Protein AF-X1CSN7-F1 (afdb_monomer)

Solvent-accessible surface area (backbone atoms only — not comparable to full-atom values): 5842 Å² total; per-residue (Å²): 126,73,78,52,67,47,83,44,78,37,58,67,59,41,69,48,91,62,69,46,75,49,76,54,75,76,87,65,87,94,60,74,45,24,37,43,35,41,38,38,28,28,44,46,5,33,42,35,41,38,39,40,47,54,60,77,92,65,98,62,78,43,46,40,36,36,40,38,42,37,39,30,30,41,57,28,46,77,46,78,45,78,47,82,55,76,55,96,54,51,49,79,56,68,49,77,49,75,50,76,50,64,114

Radius of gyration: 15.23 Å; Cα contacts (8 Å, |Δi|>4): 244; chains: 1; bounding box: 34×23×42 Å

Secondary structure (DSSP, 8-state):
---B--EEEE-TT-B-SSPEEEEEE--STT--EEEEEEEEE-TT-EEEEEEEEE----SS-EEEEEEEEEEE-TT-EEEEEEEEE--TTEEEEEEEEEEE---

Organism: NCBI:txid412755

Mean predicted aligned error: 6.78 Å

Foldseek 3Di:
DADEEAEEEAPAQAEDPDAAEDEDEDPDPPDAHEYEYEYEYEHLYEHEYEYEYDDDDDPAAYEYEYEYEYEAYANYDYHYHYDDDDDPRYDYHYDYDYDHDHD

Sequence (103 aa):
MWSGGSFIYLPPGVSVDLPLQAYFRLNVANIGQFERTLIIADEGAKVHYVEGCTAPIYSTDSLHSGVIEIVVKSNARVRYTTIQNWSTNVYNLVTQRAIVHDG

InterPro domains:
  IPR000825 SUF system FeS cluster assembly, SufBD core domain [PF01458] (24-101)
  IPR037284 SUF system FeS cluster assembly, SufBD superfamily [SSF101960] (2-102)
  IPR055346 SUF system FeS cluster assembly, SufBD [PTHR30508] (1-101)

pLDDT: mean 82.77, std 16.54, range [46.06, 98.5]

Nearest PDB structures (foldseek):
  5awf-assembly1_A  TM=8.693E-01  e=1.250E-05  Escherichia coli K-12
  5awg-assembly1_A  TM=8.652E-01  e=3.119E-05  Escherichia coli K-12
  5awg-assembly2_E  TM=8.735E-01  e=4.496E-05  Escherichia coli K-12
  5awf-assembly2_E  TM=7.147E-01  e=9.928E-05  Escherichia coli K-12
  4dn7-assembly1_B  TM=9.296E-01  e=4.680E-02  Methanosarcina mazei Go1

Structure (mmCIF, N/CA/C/O backbone):
data_AF-X1CSN7-F1
#
_entry.id   AF-X1CSN7-F1
#
loop_
_atom_site.group_PDB
_atom_site.id
_atom_site.type_symbol
_atom_site.label_atom_id
_atom_site.label_alt_id
_atom_site.label_comp_id
_atom_site.label_asym_id
_atom_site.label_entity_id
_atom_site.label_seq_id
_atom_site.pdbx_PDB_ins_code
_atom_site.Cartn_x
_atom_site.Cartn_y
_atom_site.Cartn_z
_atom_site.occupancy
_atom_site.B_iso_or_equiv
_atom_site.auth_seq_id
_atom_site.auth_comp_id
_atom_site.auth_asym_id
_atom_site.auth_atom_id
_atom_site.pdbx_PDB_model_num
ATOM 1 N N . MET A 1 1 ? -3.305 8.258 -18.316 1.00 56.50 1 MET A N 1
ATOM 2 C CA . MET A 1 1 ? -2.354 8.836 -17.343 1.00 56.50 1 MET A CA 1
ATOM 3 C C . MET A 1 1 ? -2.151 7.917 -16.149 1.00 56.50 1 MET A C 1
ATOM 5 O O . MET A 1 1 ? -1.020 7.830 -15.740 1.00 56.50 1 MET A O 1
ATOM 9 N N . TRP A 1 2 ? -3.151 7.182 -15.647 1.00 60.81 2 TRP A N 1
ATOM 10 C CA . TRP A 1 2 ? -2.920 6.041 -14.742 1.00 60.81 2 TRP A CA 1
ATOM 11 C C . TRP A 1 2 ? -3.066 4.736 -15.519 1.00 60.81 2 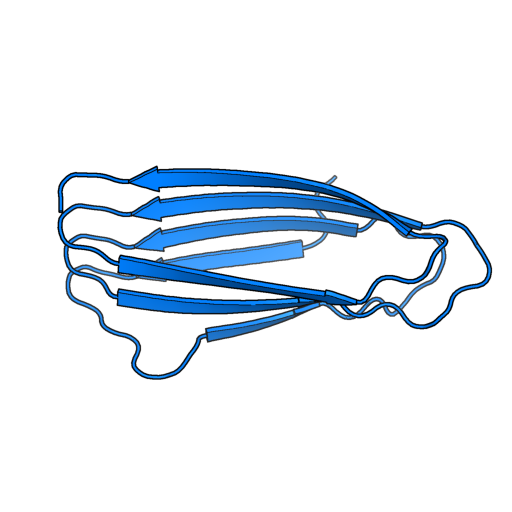TRP A C 1
ATOM 13 O O . TRP A 1 2 ? -3.972 4.636 -16.348 1.00 60.81 2 TRP A O 1
ATOM 23 N N . SER A 1 3 ? -2.169 3.779 -15.294 1.00 65.69 3 SER A N 1
ATOM 24 C CA . SER A 1 3 ? -2.164 2.481 -15.981 1.00 65.69 3 SER A CA 1
ATOM 25 C C . SER A 1 3 ? -2.392 1.291 -15.043 1.00 65.69 3 SER A C 1
ATOM 27 O O . SER A 1 3 ? -2.580 0.179 -15.530 1.00 65.69 3 SER A O 1
ATOM 29 N N . GLY A 1 4 ? -2.449 1.516 -13.723 1.00 77.94 4 GLY A N 1
ATOM 30 C CA . GLY A 1 4 ? -2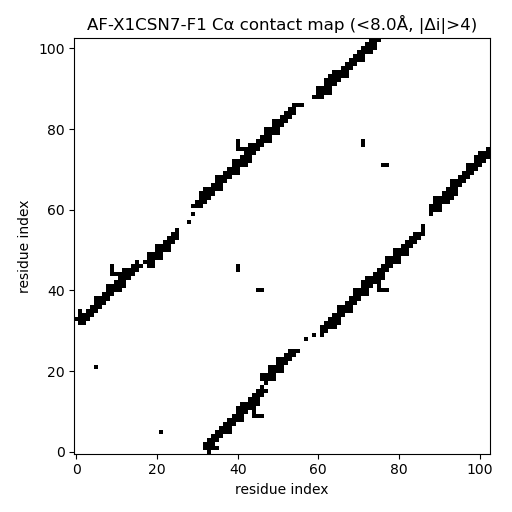.762 0.495 -12.721 1.00 77.94 4 GLY A CA 1
ATOM 31 C C . GLY A 1 4 ? -2.657 1.007 -11.280 1.00 77.94 4 GLY A C 1
ATOM 32 O O . GLY A 1 4 ? -2.507 2.208 -11.045 1.00 77.94 4 GLY A O 1
ATOM 33 N N . GLY A 1 5 ? -2.741 0.086 -10.320 1.00 83.75 5 GLY A N 1
ATOM 34 C CA . GLY A 1 5 ? -2.577 0.361 -8.893 1.00 83.75 5 GLY A CA 1
ATOM 35 C C . GLY A 1 5 ? -3.542 -0.436 -8.020 1.00 83.75 5 GLY A C 1
ATOM 36 O O . GLY A 1 5 ? -4.324 -1.246 -8.523 1.00 83.75 5 GLY A O 1
ATOM 37 N N . SER A 1 6 ? -3.483 -0.195 -6.713 1.00 88.62 6 SER A N 1
ATOM 38 C CA . SER A 1 6 ? -4.291 -0.907 -5.720 1.00 88.62 6 SER A CA 1
ATOM 39 C C . SER A 1 6 ? -5.242 0.038 -4.991 1.00 88.62 6 SER A C 1
ATOM 41 O O . SER A 1 6 ? -4.838 1.093 -4.509 1.00 88.62 6 SER A O 1
ATOM 43 N N . PHE A 1 7 ? -6.503 -0.365 -4.842 1.00 93.88 7 PHE A N 1
ATOM 44 C CA . PHE A 1 7 ? -7.423 0.252 -3.888 1.00 93.88 7 PHE A CA 1
ATOM 45 C C . PHE A 1 7 ? -7.717 -0.742 -2.768 1.00 93.88 7 PHE A C 1
ATOM 47 O O . PHE A 1 7 ? -8.225 -1.833 -3.026 1.00 93.88 7 PHE A O 1
ATOM 54 N N . ILE A 1 8 ? -7.381 -0.370 -1.534 1.00 95.00 8 ILE A N 1
ATOM 55 C CA . ILE A 1 8 ? -7.542 -1.220 -0.354 1.00 95.00 8 ILE A CA 1
ATOM 56 C C . ILE A 1 8 ? -8.349 -0.457 0.683 1.00 95.00 8 ILE A C 1
ATOM 58 O O . ILE A 1 8 ? -7.923 0.593 1.158 1.00 95.00 8 ILE A O 1
ATOM 62 N N . TYR A 1 9 ? -9.489 -1.017 1.069 1.00 97.12 9 TYR A N 1
ATOM 63 C CA . TYR A 1 9 ? -10.279 -0.550 2.199 1.00 97.12 9 TYR A CA 1
ATOM 64 C C . TYR A 1 9 ? -10.321 -1.645 3.264 1.00 97.12 9 TYR A C 1
ATOM 66 O O . TYR A 1 9 ? -10.696 -2.780 2.964 1.00 97.12 9 TYR A O 1
ATOM 74 N N . LEU A 1 10 ? -9.934 -1.306 4.494 1.00 97.88 10 LEU A N 1
ATOM 75 C CA . LEU A 1 10 ? -10.123 -2.163 5.658 1.00 97.88 10 LEU A CA 1
ATOM 76 C C . LEU A 1 10 ? -11.279 -1.633 6.501 1.00 97.88 10 LEU A C 1
ATOM 78 O O . LEU A 1 10 ? -11.140 -0.534 7.037 1.00 97.88 10 LEU A O 1
ATOM 82 N N . PRO A 1 11 ? -12.373 -2.400 6.651 1.00 98.12 11 PRO A N 1
ATOM 83 C CA . PRO A 1 11 ? -13.471 -2.042 7.543 1.00 98.12 11 PRO A CA 1
ATOM 84 C C . PRO A 1 11 ? -13.038 -1.932 9.017 1.00 98.12 11 PRO A C 1
ATOM 86 O O . PRO A 1 11 ? -11.988 -2.471 9.388 1.00 98.12 11 PRO A O 1
ATOM 89 N N . PRO A 1 12 ? -13.859 -1.299 9.879 1.00 98.44 12 PRO A N 1
ATOM 90 C CA . PRO A 1 12 ? -13.533 -1.112 11.290 1.00 98.44 12 PRO A CA 1
ATOM 91 C C . PRO A 1 12 ? -13.186 -2.421 12.008 1.00 98.44 12 PRO A C 1
ATOM 93 O O . PRO A 1 12 ? -13.855 -3.441 11.835 1.00 98.44 12 PRO A O 1
ATOM 96 N N . GLY A 1 13 ? -12.125 -2.393 12.814 1.00 97.44 13 GLY A N 1
ATOM 97 C CA . GLY A 1 13 ? -11.653 -3.518 13.625 1.00 97.44 13 GLY A CA 1
ATOM 98 C C . GLY A 1 13 ? -11.039 -4.690 12.850 1.00 97.44 13 GLY A C 1
ATOM 99 O O . GLY A 1 13 ? -10.576 -5.647 13.472 1.00 97.44 13 GLY A O 1
ATOM 100 N N . VAL A 1 14 ? -11.000 -4.646 11.513 1.00 98.19 14 VAL A N 1
ATOM 101 C CA . VAL A 1 14 ? -10.437 -5.737 10.708 1.00 98.19 14 VAL A CA 1
ATOM 102 C C . VAL A 1 14 ? -8.923 -5.780 10.868 1.00 98.19 14 VAL A C 1
ATOM 104 O O . VAL A 1 14 ? -8.226 -4.815 10.563 1.00 98.19 14 VAL A O 1
ATOM 107 N N . SER A 1 15 ? -8.404 -6.929 11.297 1.00 97.12 15 SER A N 1
ATOM 108 C CA . SER A 1 15 ? -6.972 -7.219 11.328 1.00 97.12 15 SER A CA 1
ATOM 109 C C . SER A 1 15 ? -6.643 -8.259 10.270 1.00 97.12 15 SER A C 1
ATOM 111 O O . SER A 1 15 ? -7.236 -9.336 10.252 1.00 97.12 15 SER A O 1
ATOM 113 N N . VAL A 1 16 ? -5.697 -7.941 9.390 1.00 95.00 16 VAL A N 1
ATOM 114 C CA . VAL A 1 16 ? -5.158 -8.894 8.418 1.00 95.00 16 VAL A CA 1
ATOM 115 C C . VAL A 1 16 ? -3.834 -9.430 8.952 1.00 95.00 16 VAL A C 1
ATOM 117 O O . VAL A 1 16 ? -2.848 -8.696 9.034 1.00 95.00 16 VAL A O 1
ATOM 120 N N . ASP A 1 17 ? -3.819 -10.711 9.320 1.00 90.94 17 ASP A N 1
ATOM 121 C CA . ASP A 1 17 ? -2.657 -11.346 9.959 1.00 90.94 17 ASP A CA 1
ATOM 122 C C . ASP A 1 17 ? -1.510 -11.617 8.976 1.00 90.94 17 ASP A C 1
ATOM 124 O O . ASP A 1 17 ? -0.335 -11.593 9.348 1.00 90.94 17 ASP A O 1
ATOM 128 N N . LEU A 1 18 ? -1.847 -11.852 7.706 1.00 92.69 18 LEU A N 1
ATOM 129 C CA . LEU A 1 18 ? -0.883 -12.063 6.631 1.00 92.69 18 LEU A CA 1
ATOM 130 C C . LEU A 1 18 ? -0.717 -10.792 5.789 1.00 92.69 18 LEU A C 1
ATOM 132 O O . LEU A 1 18 ? -1.703 -10.105 5.520 1.00 92.69 18 LEU A O 1
ATOM 136 N N . PRO A 1 19 ? 0.501 -10.470 5.319 1.00 91.81 19 PRO A N 1
ATOM 137 C CA . PRO A 1 19 ? 0.693 -9.307 4.467 1.00 91.81 19 PRO A CA 1
ATOM 138 C C . PRO A 1 19 ? -0.092 -9.430 3.157 1.00 91.81 19 PRO A C 1
ATOM 140 O O . PRO A 1 19 ? 0.033 -10.428 2.447 1.00 91.81 19 PRO A O 1
ATOM 143 N N . LEU A 1 20 ? -0.846 -8.389 2.806 1.00 91.06 20 LEU A N 1
ATOM 144 C CA . LEU A 1 20 ? -1.399 -8.236 1.464 1.00 91.06 20 LEU A CA 1
ATOM 145 C C . LEU A 1 20 ? -0.255 -7.895 0.512 1.00 91.06 20 LEU A C 1
ATOM 147 O O . LEU A 1 20 ? 0.532 -6.994 0.801 1.00 91.06 20 LEU A O 1
ATOM 151 N N . GLN A 1 21 ? -0.157 -8.606 -0.609 1.00 86.25 21 GLN A N 1
ATOM 152 C CA . GLN A 1 21 ? 0.929 -8.418 -1.568 1.00 86.25 21 GLN A CA 1
ATOM 153 C C . GLN A 1 21 ? 0.384 -8.056 -2.945 1.00 86.25 21 GLN A C 1
ATOM 155 O O . GLN A 1 21 ? -0.461 -8.769 -3.484 1.00 86.25 21 GLN A O 1
ATOM 160 N N . ALA A 1 22 ? 0.907 -6.977 -3.523 1.00 77.19 22 ALA A N 1
ATOM 161 C CA . ALA A 1 22 ? 0.723 -6.653 -4.930 1.00 77.19 22 ALA A CA 1
ATOM 162 C C . ALA A 1 22 ? 2.076 -6.686 -5.643 1.00 77.19 22 ALA A C 1
ATOM 164 O O . ALA A 1 22 ? 3.084 -6.192 -5.131 1.00 77.19 22 ALA A O 1
ATOM 165 N N . TYR A 1 23 ? 2.091 -7.285 -6.830 1.00 65.38 23 TYR A N 1
ATOM 166 C CA . TYR A 1 23 ? 3.284 -7.388 -7.658 1.00 65.38 23 TYR A CA 1
ATOM 167 C C . TYR A 1 23 ? 2.985 -6.846 -9.048 1.00 65.38 23 TYR A C 1
ATOM 169 O O . TYR A 1 23 ? 2.191 -7.430 -9.790 1.00 65.38 23 TYR A O 1
ATOM 177 N N . PHE A 1 24 ? 3.628 -5.739 -9.411 1.00 63.84 24 PHE A N 1
ATOM 178 C CA . PHE A 1 24 ? 3.474 -5.138 -10.732 1.00 63.84 24 PHE A CA 1
ATOM 179 C C . PHE A 1 24 ? 4.628 -5.595 -11.630 1.00 63.84 24 PHE A C 1
ATOM 181 O O . PHE A 1 24 ? 5.801 -5.354 -11.339 1.00 63.84 24 PHE A O 1
ATOM 188 N N . ARG A 1 25 ? 4.301 -6.294 -12.726 1.00 57.75 25 ARG A N 1
ATOM 189 C CA . ARG A 1 25 ? 5.283 -6.800 -13.697 1.00 57.75 25 ARG A CA 1
ATOM 190 C C . ARG A 1 25 ? 5.180 -6.041 -15.019 1.00 57.75 25 ARG A C 1
ATOM 192 O O . ARG A 1 25 ? 4.136 -6.050 -15.667 1.00 57.75 25 ARG A O 1
ATOM 199 N N . LEU A 1 26 ? 6.290 -5.441 -15.441 1.00 56.75 26 LEU A N 1
ATOM 200 C CA . LEU A 1 26 ? 6.431 -4.755 -16.726 1.00 56.75 26 LEU A CA 1
ATOM 201 C C . LEU A 1 26 ? 6.651 -5.777 -17.855 1.00 56.75 26 LEU A C 1
ATOM 203 O O . LEU A 1 26 ? 7.736 -6.347 -17.963 1.00 56.75 26 LEU A O 1
ATOM 207 N N . ASN A 1 27 ? 5.638 -6.003 -18.697 1.00 51.00 27 ASN A N 1
ATOM 208 C CA . ASN A 1 27 ? 5.703 -6.961 -19.815 1.00 51.00 27 ASN A CA 1
ATOM 209 C C . ASN A 1 27 ? 5.943 -6.313 -21.198 1.00 51.00 27 ASN A C 1
ATOM 211 O O . ASN A 1 27 ? 5.912 -7.027 -22.198 1.00 51.00 27 ASN A O 1
ATOM 215 N N . VAL A 1 28 ? 6.154 -4.992 -21.300 1.00 46.75 28 VAL A N 1
ATOM 216 C CA . VAL A 1 28 ? 6.282 -4.312 -22.607 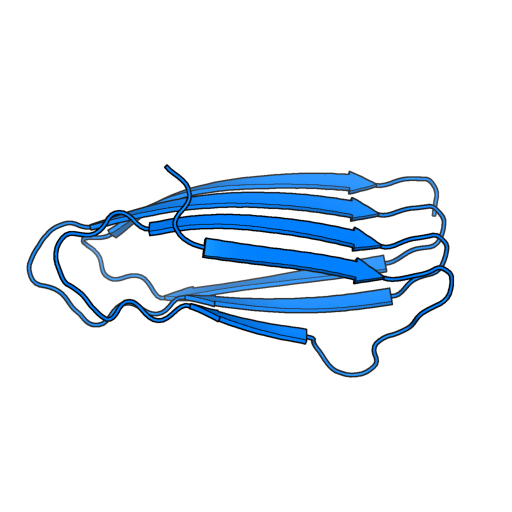1.00 46.75 28 VAL A CA 1
ATOM 217 C C . VAL A 1 28 ? 7.289 -3.158 -22.557 1.00 46.75 28 VAL A C 1
ATOM 219 O O . VAL A 1 28 ? 7.241 -2.334 -21.646 1.00 46.75 28 VAL A O 1
ATOM 222 N N . ALA A 1 29 ? 8.193 -3.101 -23.540 1.00 46.06 29 ALA A N 1
ATOM 223 C CA . ALA A 1 29 ? 9.163 -2.016 -23.705 1.00 46.06 29 ALA A CA 1
ATOM 224 C C . ALA A 1 29 ? 8.463 -0.688 -24.075 1.00 46.06 29 ALA A C 1
ATOM 226 O O . ALA A 1 29 ? 7.432 -0.705 -24.745 1.00 46.06 29 ALA A O 1
ATOM 227 N N . ASN A 1 30 ? 9.046 0.454 -23.682 1.00 47.50 30 ASN A N 1
ATOM 228 C CA . ASN A 1 30 ? 8.566 1.820 -23.979 1.00 47.50 30 ASN A CA 1
ATOM 229 C C . ASN A 1 30 ? 7.227 2.254 -23.338 1.00 47.50 30 ASN A C 1
ATOM 231 O O . ASN A 1 30 ? 6.493 3.051 -23.922 1.00 47.50 30 ASN A O 1
ATOM 235 N N . ILE A 1 31 ? 6.904 1.800 -22.122 1.00 53.78 31 ILE A N 1
ATOM 236 C CA . ILE A 1 31 ? 5.708 2.261 -21.393 1.00 53.78 31 ILE A CA 1
ATOM 237 C C . ILE A 1 31 ? 6.119 2.948 -20.087 1.00 53.78 31 ILE A C 1
ATOM 239 O O . ILE A 1 31 ? 6.812 2.358 -19.264 1.00 53.78 31 ILE A O 1
ATOM 243 N N . GLY A 1 32 ? 5.668 4.191 -19.880 1.00 56.56 32 GLY A N 1
ATOM 244 C CA . GLY A 1 32 ? 5.736 4.843 -18.570 1.00 56.56 32 GLY A CA 1
ATOM 245 C C . GLY A 1 32 ? 4.772 4.165 -17.596 1.00 56.56 32 GLY A C 1
ATOM 246 O O . GLY A 1 32 ? 3.583 4.027 -17.899 1.00 56.56 32 GLY A O 1
ATOM 247 N N . GLN A 1 33 ? 5.275 3.716 -16.445 1.00 59.81 33 GLN A N 1
ATOM 248 C CA . GLN A 1 33 ? 4.439 3.115 -15.407 1.00 59.81 33 GLN A CA 1
ATOM 249 C C . GLN A 1 33 ? 3.870 4.220 -14.530 1.00 59.81 33 GLN A C 1
ATOM 251 O O . GLN A 1 33 ? 4.624 4.961 -13.904 1.00 59.81 33 GLN A O 1
ATOM 256 N N . PHE A 1 34 ? 2.541 4.310 -14.507 1.00 73.56 34 PHE A N 1
ATOM 257 C CA . PHE A 1 34 ? 1.811 5.283 -13.715 1.00 73.56 34 PHE A CA 1
ATOM 258 C C . PHE A 1 34 ? 0.860 4.557 -12.776 1.00 73.56 34 PHE A C 1
ATOM 260 O O . PHE A 1 34 ? -0.277 4.246 -13.147 1.00 73.56 34 PHE A O 1
ATOM 267 N N . GLU A 1 35 ? 1.340 4.260 -11.575 1.00 80.81 35 GLU A N 1
ATOM 268 C CA . GLU A 1 35 ? 0.574 3.526 -10.572 1.00 80.81 35 GLU A CA 1
ATOM 269 C C . GLU A 1 35 ? 0.023 4.445 -9.491 1.00 80.81 35 GLU A C 1
ATOM 271 O O . GLU A 1 35 ? 0.681 5.390 -9.050 1.00 80.81 35 GLU A O 1
ATOM 276 N N . ARG A 1 36 ? -1.212 4.173 -9.064 1.00 90.31 36 ARG A N 1
ATOM 277 C CA . ARG A 1 36 ? -1.802 4.850 -7.913 1.00 90.31 36 ARG A CA 1
ATOM 278 C C . ARG A 1 36 ? -2.340 3.843 -6.916 1.00 90.31 36 ARG A C 1
ATOM 280 O O . ARG A 1 36 ? -3.315 3.152 -7.202 1.00 90.31 36 ARG A O 1
ATOM 287 N N . THR A 1 37 ? -1.741 3.822 -5.734 1.00 92.44 37 THR A N 1
ATOM 288 C CA . THR A 1 37 ? -2.188 2.997 -4.616 1.00 92.44 37 THR A CA 1
ATOM 289 C C . THR A 1 37 ? -2.878 3.875 -3.573 1.00 92.44 37 THR A C 1
ATOM 291 O O . THR A 1 37 ? -2.294 4.837 -3.079 1.00 92.44 37 THR A O 1
ATOM 294 N N . LEU A 1 38 ? -4.130 3.549 -3.240 1.00 95.56 38 LEU A N 1
ATOM 295 C CA . LEU A 1 38 ? -4.906 4.184 -2.175 1.00 95.56 38 LEU A CA 1
ATOM 296 C C . LEU A 1 38 ? -5.288 3.135 -1.128 1.00 95.56 38 LEU A C 1
ATOM 298 O O . LEU A 1 38 ? -6.010 2.184 -1.427 1.00 95.56 38 LEU A O 1
ATOM 302 N N . ILE A 1 39 ? -4.823 3.335 0.103 1.00 97.44 39 ILE A N 1
ATOM 303 C CA . ILE A 1 39 ? -5.12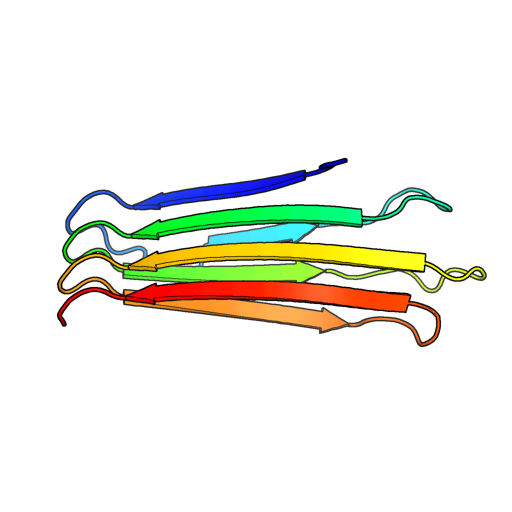0 2.481 1.254 1.00 97.44 39 ILE A CA 1
ATOM 304 C C . ILE A 1 39 ? -5.917 3.295 2.268 1.00 97.44 39 ILE A C 1
ATOM 306 O O . ILE A 1 39 ? -5.478 4.360 2.693 1.00 97.44 39 ILE A O 1
ATOM 310 N N . ILE A 1 40 ? -7.069 2.785 2.687 1.00 98.25 40 ILE A N 1
ATOM 311 C CA . ILE A 1 40 ? -7.898 3.366 3.743 1.00 98.25 40 ILE A CA 1
ATOM 312 C C . ILE A 1 40 ? -8.077 2.301 4.823 1.00 98.25 40 ILE A C 1
ATOM 314 O O . ILE A 1 40 ? -8.736 1.289 4.595 1.00 98.25 40 ILE A O 1
ATOM 318 N N . ALA A 1 41 ? -7.485 2.527 5.992 1.00 98.38 41 ALA A N 1
ATOM 319 C CA . ALA A 1 41 ? -7.693 1.702 7.174 1.00 98.38 41 ALA A CA 1
ATOM 320 C C . ALA A 1 41 ? -8.664 2.409 8.115 1.00 98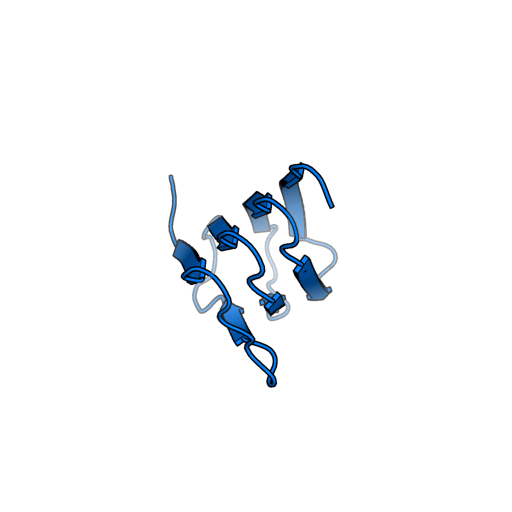.38 41 ALA A C 1
ATOM 322 O O . ALA A 1 41 ? -8.336 3.478 8.635 1.00 98.38 41 ALA A O 1
ATOM 323 N N . ASP A 1 42 ? -9.853 1.834 8.281 1.00 98.38 42 ASP A N 1
ATOM 324 C CA . ASP A 1 42 ? -10.891 2.370 9.157 1.00 98.38 42 ASP A CA 1
ATOM 325 C C . ASP A 1 42 ? -10.585 2.105 10.641 1.00 98.38 42 ASP A C 1
ATOM 327 O O . ASP A 1 42 ? -9.571 1.489 10.972 1.00 98.38 42 ASP A O 1
ATOM 331 N N . GLU A 1 43 ? -11.417 2.624 11.542 1.00 98.31 43 GLU A N 1
ATOM 332 C CA . GLU A 1 43 ? -11.138 2.651 12.983 1.00 98.31 43 GLU A CA 1
ATOM 333 C C . GLU A 1 43 ? -10.701 1.282 13.538 1.00 98.31 43 GLU A C 1
ATOM 335 O O . GLU A 1 43 ? -11.363 0.263 13.336 1.00 98.31 43 GLU A O 1
ATOM 340 N N . GLY A 1 44 ? -9.559 1.239 14.228 1.00 98.06 44 GLY A N 1
ATOM 341 C CA . GLY A 1 44 ? -9.020 0.011 14.825 1.00 98.06 44 GLY A CA 1
ATOM 342 C C . GLY A 1 44 ? -8.489 -1.039 13.836 1.00 98.06 44 GLY A C 1
ATOM 343 O O . GLY A 1 44 ? -8.020 -2.094 14.274 1.00 98.06 44 GLY A O 1
ATOM 344 N N . ALA A 1 45 ? -8.537 -0.788 12.523 1.00 98.25 45 ALA A N 1
ATOM 345 C CA . ALA A 1 45 ? -8.112 -1.750 11.512 1.00 98.25 45 ALA A CA 1
ATOM 346 C C . ALA A 1 45 ? -6.584 -1.890 11.432 1.00 98.25 45 ALA A C 1
ATOM 348 O O . ALA A 1 45 ? -5.837 -0.943 11.685 1.00 98.25 45 ALA A O 1
ATOM 349 N N . LYS A 1 46 ? -6.093 -3.072 11.049 1.00 97.75 46 LYS A N 1
ATOM 350 C CA . LYS A 1 46 ? -4.660 -3.379 10.957 1.00 97.75 46 LYS A CA 1
ATOM 351 C C . LYS A 1 46 ? -4.326 -4.097 9.660 1.00 97.75 46 LYS A C 1
ATOM 353 O O . LYS A 1 46 ? -4.918 -5.124 9.340 1.00 97.75 46 LYS A O 1
ATOM 358 N N . VAL A 1 47 ? -3.328 -3.588 8.942 1.00 97.19 47 VAL A N 1
ATOM 359 C CA . VAL A 1 47 ? -2.834 -4.217 7.713 1.00 97.19 47 VAL A CA 1
ATOM 360 C C . VAL A 1 47 ? -1.332 -4.069 7.571 1.00 97.19 47 VAL A C 1
ATOM 362 O O . VAL A 1 47 ? -0.745 -3.043 7.924 1.00 97.19 47 VAL A O 1
ATOM 365 N N . HIS A 1 48 ? -0.715 -5.082 6.976 1.00 97.19 48 HIS A N 1
ATOM 366 C CA . HIS A 1 48 ? 0.574 -4.944 6.319 1.00 97.19 48 HIS A CA 1
ATOM 367 C C . HIS A 1 48 ? 0.370 -5.094 4.817 1.00 97.19 48 HIS A C 1
ATOM 369 O O . HIS A 1 48 ? -0.070 -6.144 4.366 1.00 97.19 48 HIS A O 1
ATOM 375 N N . TYR A 1 49 ? 0.681 -4.053 4.053 1.00 94.31 49 TYR A N 1
ATOM 376 C CA . TYR A 1 49 ? 0.703 -4.100 2.597 1.00 94.31 49 TYR A CA 1
ATOM 377 C C . TYR A 1 49 ? 2.146 -4.067 2.098 1.00 94.31 49 TYR A C 1
ATOM 379 O O . TYR A 1 49 ? 2.945 -3.230 2.533 1.00 94.31 49 TYR A O 1
ATOM 387 N N . VAL A 1 50 ? 2.471 -4.996 1.204 1.00 91.25 50 VAL A N 1
ATOM 388 C CA . VAL A 1 50 ? 3.770 -5.116 0.547 1.00 91.25 50 VAL A CA 1
ATOM 389 C C . VAL A 1 50 ? 3.574 -4.944 -0.951 1.00 91.25 50 VAL A C 1
ATOM 391 O O . VAL A 1 50 ? 2.793 -5.658 -1.574 1.00 91.25 50 VAL A O 1
ATOM 394 N N . GLU A 1 51 ? 4.322 -4.020 -1.529 1.00 83.19 51 GLU A N 1
ATOM 395 C CA . GLU A 1 51 ? 4.335 -3.761 -2.961 1.00 83.19 51 GLU A CA 1
ATOM 396 C C . GLU A 1 51 ? 5.736 -4.011 -3.511 1.00 83.19 51 GLU A C 1
ATOM 398 O O . GLU A 1 51 ? 6.727 -3.512 -2.970 1.00 83.19 51 GLU A O 1
ATOM 403 N N . GLY A 1 52 ? 5.825 -4.816 -4.566 1.00 69.44 52 GLY A N 1
ATOM 404 C CA . GLY A 1 52 ? 7.076 -5.103 -5.259 1.00 69.44 52 GLY A CA 1
ATOM 405 C C . GLY A 1 52 ? 6.999 -4.713 -6.729 1.00 69.44 52 GLY A C 1
ATOM 406 O O . GLY A 1 52 ? 6.080 -5.133 -7.434 1.00 69.44 52 GLY A O 1
ATOM 407 N N . CYS A 1 53 ? 8.007 -3.976 -7.194 1.00 60.16 53 CYS A N 1
ATOM 408 C CA . CYS A 1 53 ? 8.211 -3.677 -8.608 1.00 60.16 53 CYS A CA 1
ATOM 409 C C . CYS A 1 53 ? 9.572 -4.232 -9.050 1.00 60.16 53 CYS A C 1
ATOM 411 O O . CYS A 1 53 ? 10.600 -3.971 -8.424 1.00 60.16 53 CYS A O 1
ATOM 413 N N . THR A 1 54 ? 9.585 -5.017 -10.130 1.00 54.44 54 THR A N 1
ATOM 414 C CA . THR A 1 54 ? 10.824 -5.507 -10.762 1.00 54.44 54 THR A CA 1
ATOM 415 C C . THR A 1 54 ? 10.788 -5.217 -12.254 1.00 54.44 54 THR A C 1
ATOM 417 O O . THR A 1 54 ? 9.826 -5.556 -12.948 1.00 54.44 54 THR A O 1
ATOM 420 N N . ALA A 1 55 ? 11.854 -4.601 -12.754 1.00 54.66 55 ALA A N 1
ATOM 421 C CA . ALA A 1 55 ? 12.071 -4.396 -14.176 1.00 54.66 55 ALA A CA 1
ATOM 422 C C . ALA A 1 55 ? 13.152 -5.381 -14.662 1.00 54.66 55 ALA A C 1
ATOM 424 O O . ALA A 1 55 ? 14.248 -5.404 -14.099 1.00 54.66 55 ALA A O 1
ATOM 425 N N . PRO A 1 56 ? 12.885 -6.209 -15.687 1.00 52.41 56 PRO A N 1
ATOM 426 C CA . PRO A 1 56 ? 13.947 -6.832 -16.473 1.00 52.41 56 PRO A CA 1
ATOM 427 C C . PRO A 1 56 ? 14.917 -5.761 -17.000 1.00 52.41 56 PRO A C 1
ATOM 429 O O . PRO A 1 56 ? 14.505 -4.632 -17.252 1.00 52.41 56 PRO A O 1
ATOM 432 N N . ILE A 1 57 ? 16.199 -6.097 -17.168 1.00 46.94 57 ILE A N 1
ATOM 433 C CA . ILE A 1 57 ? 17.207 -5.173 -17.712 1.00 46.94 57 ILE A CA 1
ATOM 434 C C . ILE A 1 57 ? 16.807 -4.824 -19.155 1.00 46.94 57 ILE A C 1
ATOM 436 O O . ILE A 1 57 ? 16.994 -5.630 -20.063 1.00 46.94 57 ILE A O 1
ATOM 440 N N . TYR A 1 58 ? 16.230 -3.642 -19.365 1.00 54.16 58 TYR A N 1
ATOM 441 C CA . TYR A 1 58 ? 15.898 -3.123 -20.693 1.00 54.16 58 TYR A CA 1
ATOM 442 C C . TYR A 1 58 ? 16.998 -2.172 -21.178 1.00 54.16 58 TYR A C 1
ATOM 444 O O . TYR A 1 58 ? 17.635 -1.495 -20.377 1.00 54.16 58 TYR A O 1
ATOM 452 N N . SER A 1 59 ? 17.229 -2.117 -22.491 1.00 51.41 59 SER A N 1
ATOM 453 C CA . SER A 1 59 ? 18.311 -1.348 -23.129 1.00 51.41 59 SER A CA 1
ATOM 454 C C . SER A 1 59 ? 18.012 0.147 -23.331 1.00 51.41 59 SER A C 1
ATOM 456 O O . SER A 1 59 ? 18.828 0.850 -23.919 1.00 51.41 59 SER A O 1
ATOM 458 N N . THR A 1 60 ? 16.847 0.634 -22.893 1.00 59.19 60 THR A N 1
ATOM 459 C CA . THR A 1 60 ? 16.362 2.013 -23.096 1.00 59.19 60 THR A CA 1
ATOM 460 C C . THR A 1 60 ? 15.864 2.619 -21.788 1.00 59.19 60 THR A C 1
ATOM 462 O O . THR A 1 60 ? 15.313 1.899 -20.953 1.00 59.19 60 THR A O 1
ATOM 465 N N . ASP A 1 61 ? 16.036 3.928 -21.607 1.00 64.75 61 ASP A N 1
ATOM 466 C CA . ASP A 1 61 ? 15.593 4.637 -20.400 1.00 64.75 61 ASP A CA 1
ATOM 467 C C . ASP A 1 61 ? 14.083 4.475 -20.163 1.00 64.75 61 ASP A C 1
ATOM 469 O O . ASP A 1 61 ? 13.284 4.499 -21.101 1.00 64.75 61 ASP A O 1
ATOM 473 N N . SER A 1 62 ? 13.687 4.280 -18.904 1.00 67.25 62 SER A N 1
ATOM 474 C CA . SER A 1 62 ? 12.293 4.052 -18.497 1.00 67.25 62 SER A CA 1
ATOM 475 C C . SER A 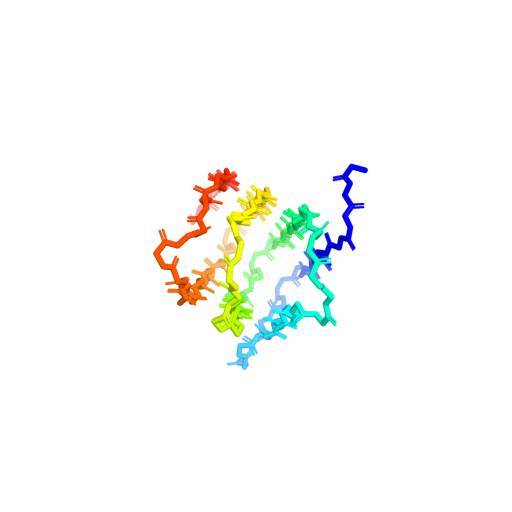1 62 ? 11.896 4.964 -17.334 1.00 67.25 62 SER A C 1
ATOM 477 O O . SER A 1 62 ? 12.715 5.289 -16.477 1.00 67.25 62 SER A O 1
ATOM 479 N N . LEU A 1 63 ? 10.626 5.377 -17.289 1.00 75.81 63 LEU A N 1
ATOM 480 C CA . LEU A 1 63 ? 10.072 6.210 -16.218 1.00 75.81 63 LEU A CA 1
ATOM 481 C C . LEU A 1 63 ? 9.069 5.411 -15.383 1.00 75.81 63 LEU A C 1
ATOM 483 O O . LEU A 1 63 ? 8.080 4.893 -15.907 1.00 75.81 63 LEU A O 1
ATOM 487 N N . HIS A 1 64 ? 9.299 5.397 -14.075 1.00 80.25 64 HIS A N 1
ATOM 488 C CA . HIS A 1 64 ? 8.351 4.951 -13.071 1.00 80.25 64 HIS A CA 1
ATOM 489 C C . HIS A 1 64 ? 7.856 6.164 -12.281 1.00 80.25 64 HIS A C 1
ATOM 491 O O . HIS A 1 64 ? 8.645 6.867 -11.647 1.00 80.25 64 HIS A O 1
ATOM 497 N N . SER A 1 65 ? 6.552 6.429 -12.324 1.00 85.19 65 SER A N 1
ATOM 498 C CA . SER A 1 65 ? 5.933 7.504 -11.556 1.00 85.19 65 SER A CA 1
ATOM 499 C C . SER A 1 65 ? 4.712 6.979 -10.820 1.00 85.19 65 SER A C 1
ATOM 501 O O . SER A 1 65 ? 3.751 6.521 -11.426 1.00 85.19 65 SER A O 1
ATOM 503 N N . GLY A 1 66 ? 4.757 7.033 -9.495 1.00 87.38 66 GLY A N 1
ATOM 504 C CA . GLY A 1 66 ? 3.720 6.466 -8.643 1.00 87.38 66 GLY A CA 1
ATOM 505 C C . GLY A 1 66 ? 3.151 7.484 -7.669 1.00 87.38 66 GLY A C 1
ATOM 506 O O . GLY A 1 66 ? 3.846 8.405 -7.231 1.00 87.38 66 GLY A O 1
ATOM 507 N N . VAL A 1 67 ? 1.891 7.302 -7.292 1.00 92.19 67 VAL A N 1
ATOM 508 C CA . VAL A 1 67 ? 1.273 8.007 -6.166 1.00 92.19 67 VAL A CA 1
ATOM 509 C C . VAL A 1 67 ? 0.776 6.986 -5.156 1.00 92.19 67 VAL A C 1
ATOM 511 O O . VAL A 1 67 ? -0.048 6.136 -5.481 1.00 92.19 67 VAL A O 1
ATOM 514 N N . ILE A 1 68 ? 1.242 7.101 -3.917 1.00 94.69 68 ILE A N 1
ATOM 515 C CA . ILE A 1 68 ? 0.752 6.308 -2.793 1.00 94.69 68 ILE A CA 1
ATOM 516 C C . ILE A 1 68 ? 0.077 7.227 -1.788 1.00 94.69 68 ILE A C 1
ATOM 518 O O . ILE A 1 68 ? 0.663 8.205 -1.317 1.00 94.69 68 ILE A O 1
ATOM 522 N N . GLU A 1 69 ? -1.166 6.899 -1.463 1.00 97.38 69 GLU A N 1
ATOM 523 C CA . GLU A 1 69 ? -2.007 7.625 -0.522 1.00 97.38 69 GLU A CA 1
ATOM 524 C C . GLU A 1 69 ? -2.520 6.659 0.540 1.00 97.38 69 GLU A C 1
ATOM 526 O O . GLU A 1 69 ? -3.153 5.651 0.233 1.00 97.38 69 GLU A O 1
ATOM 531 N N . ILE A 1 70 ? -2.228 6.957 1.803 1.00 98.06 70 ILE A N 1
ATOM 532 C CA . ILE A 1 70 ? -2.618 6.119 2.938 1.00 98.06 70 ILE A CA 1
ATOM 533 C C . ILE A 1 70 ? -3.432 6.962 3.915 1.00 98.06 70 ILE A C 1
ATOM 535 O O . ILE A 1 70 ? -2.973 8.000 4.382 1.00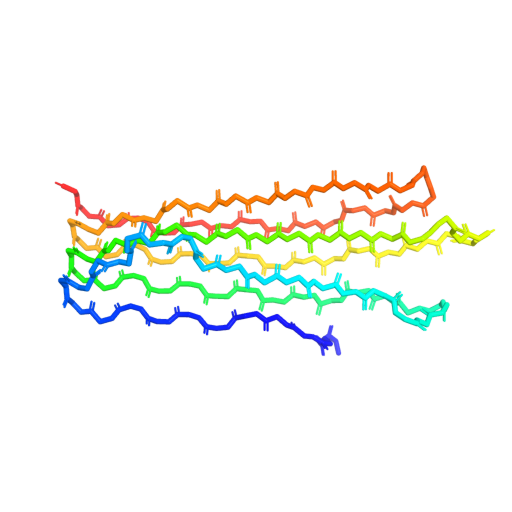 98.06 70 ILE A O 1
ATOM 539 N N . VAL A 1 71 ? -4.637 6.516 4.248 1.00 98.44 71 VAL A N 1
ATOM 540 C CA . VAL A 1 71 ? -5.498 7.130 5.262 1.00 98.44 71 VAL A CA 1
ATOM 541 C C . VAL A 1 71 ? -5.640 6.150 6.418 1.00 98.44 71 VAL A C 1
ATOM 543 O O . VAL A 1 71 ? -6.172 5.056 6.242 1.00 98.44 71 VAL A O 1
ATOM 546 N N . VAL A 1 72 ? -5.161 6.540 7.597 1.00 98.50 72 VAL A N 1
ATOM 547 C CA . VAL A 1 72 ? -5.184 5.728 8.819 1.00 98.50 72 VAL A CA 1
ATOM 548 C C . VAL A 1 72 ? -6.134 6.384 9.813 1.00 98.50 72 VAL A C 1
ATOM 550 O O . VAL A 1 72 ? -5.821 7.450 10.339 1.00 98.50 72 VAL A O 1
ATOM 553 N N . LYS A 1 73 ? -7.315 5.791 10.020 1.00 98.50 73 LYS A N 1
ATOM 554 C CA . LYS A 1 73 ? -8.323 6.262 10.984 1.00 98.50 73 LYS A CA 1
ATOM 555 C C . LYS A 1 73 ? -7.917 5.952 12.426 1.00 98.50 73 LYS A C 1
ATOM 557 O O . LYS A 1 73 ? -6.868 5.361 12.672 1.00 98.50 73 LYS A O 1
ATOM 562 N N . SER A 1 74 ? -8.733 6.403 13.375 1.00 98.19 74 SER A N 1
ATOM 563 C CA . SER A 1 74 ? -8.391 6.344 14.792 1.00 98.19 74 SER A CA 1
ATOM 564 C C . SER A 1 74 ? -8.103 4.918 15.263 1.00 98.19 74 SER A C 1
ATOM 566 O O . SER A 1 74 ? -8.767 3.976 14.833 1.00 98.19 74 SER A O 1
ATOM 568 N N . ASN A 1 75 ? -7.092 4.738 16.114 1.00 97.88 75 ASN A N 1
ATOM 569 C CA . ASN A 1 75 ? -6.630 3.427 16.602 1.00 97.88 75 ASN A CA 1
ATOM 570 C C . ASN A 1 75 ? -6.212 2.413 15.505 1.00 97.88 75 ASN A C 1
ATOM 572 O O . ASN A 1 75 ? -5.937 1.247 15.810 1.00 97.88 75 ASN A O 1
ATOM 576 N N . ALA A 1 76 ? -6.177 2.810 14.228 1.00 98.31 76 ALA A N 1
ATOM 577 C CA . ALA A 1 76 ? -5.818 1.938 13.117 1.00 98.31 76 ALA A CA 1
ATOM 578 C C . ALA A 1 76 ? -4.298 1.901 12.903 1.00 98.31 76 ALA A C 1
ATOM 580 O O . ALA A 1 76 ? -3.550 2.786 13.321 1.00 98.31 76 ALA A O 1
ATOM 581 N N . ARG A 1 77 ? -3.809 0.865 12.218 1.00 97.38 77 ARG A N 1
ATOM 582 C CA . ARG A 1 77 ? -2.387 0.685 11.922 1.00 97.38 77 ARG A CA 1
ATOM 583 C C . ARG A 1 77 ? -2.173 0.160 10.511 1.00 97.38 77 ARG A C 1
ATOM 585 O O . ARG A 1 77 ? -2.579 -0.948 10.174 1.00 97.38 77 ARG A O 1
ATOM 592 N N . VAL A 1 78 ? -1.416 0.908 9.719 1.00 97.50 78 VAL A N 1
ATOM 593 C CA . VAL A 1 78 ? -0.957 0.473 8.397 1.00 97.50 78 VAL A CA 1
ATOM 594 C C . VAL A 1 78 ? 0.557 0.334 8.421 1.00 97.50 78 VAL A C 1
ATOM 596 O O . VAL A 1 78 ? 1.272 1.286 8.727 1.00 97.50 78 VAL A O 1
ATOM 599 N N . ARG A 1 79 ? 1.063 -0.850 8.074 1.00 96.75 79 ARG A N 1
ATOM 600 C CA . ARG A 1 79 ? 2.454 -1.027 7.652 1.00 96.75 79 ARG A CA 1
ATOM 601 C C . ARG A 1 79 ? 2.471 -1.066 6.131 1.00 96.75 79 ARG A C 1
ATOM 603 O O . ARG A 1 79 ? 1.872 -1.956 5.542 1.00 96.75 79 ARG A O 1
ATOM 610 N N . TYR A 1 80 ? 3.164 -0.121 5.515 1.00 94.88 80 TYR A N 1
ATOM 611 C CA . TYR A 1 80 ? 3.410 -0.101 4.078 1.00 94.88 80 TYR A CA 1
ATOM 612 C C . TYR A 1 80 ? 4.872 -0.462 3.823 1.00 94.88 80 TYR A C 1
ATOM 614 O O . TYR A 1 80 ? 5.770 0.073 4.474 1.00 94.88 80 TYR A O 1
ATOM 622 N N . THR A 1 81 ? 5.127 -1.406 2.925 1.00 93.00 81 THR A N 1
ATOM 623 C CA . THR A 1 81 ? 6.481 -1.824 2.555 1.00 93.00 81 THR A CA 1
ATOM 624 C C . THR A 1 81 ? 6.589 -1.853 1.045 1.00 93.00 81 THR A C 1
ATOM 626 O O . THR A 1 81 ? 5.859 -2.584 0.391 1.00 93.00 81 THR A O 1
ATOM 629 N N . THR A 1 82 ? 7.523 -1.084 0.500 1.00 88.25 82 THR A N 1
ATOM 630 C CA . THR A 1 82 ? 7.839 -1.100 -0.928 1.00 88.25 82 THR A CA 1
ATOM 631 C C . THR A 1 82 ? 9.208 -1.737 -1.130 1.00 88.25 82 THR A C 1
ATOM 633 O O . THR A 1 82 ? 10.162 -1.408 -0.421 1.00 88.25 82 THR A O 1
ATOM 636 N N . ILE A 1 83 ? 9.295 -2.681 -2.063 1.00 85.62 83 ILE A N 1
ATOM 637 C CA . ILE A 1 83 ? 10.544 -3.312 -2.484 1.00 85.62 83 ILE A CA 1
ATOM 638 C C . ILE A 1 83 ? 10.844 -2.806 -3.888 1.00 85.62 83 ILE A C 1
ATOM 640 O O . ILE A 1 83 ? 10.117 -3.099 -4.839 1.00 85.62 83 ILE A O 1
ATOM 644 N N . GLN A 1 84 ? 11.924 -2.040 -4.003 1.00 78.81 84 GLN A N 1
ATOM 645 C CA . GLN A 1 84 ? 12.317 -1.378 -5.238 1.00 78.81 84 GLN A CA 1
ATOM 646 C C . GLN A 1 84 ? 13.673 -1.904 -5.692 1.00 78.81 84 GLN A C 1
ATOM 648 O O . GLN A 1 84 ? 14.682 -1.689 -5.023 1.00 78.81 84 GLN A O 1
ATOM 653 N N . ASN A 1 85 ? 13.684 -2.608 -6.823 1.00 75.50 85 ASN A N 1
ATOM 654 C CA . ASN A 1 85 ? 14.893 -3.123 -7.455 1.00 75.50 85 ASN A CA 1
ATOM 655 C C . ASN A 1 85 ? 14.935 -2.645 -8.910 1.00 75.50 85 ASN A C 1
ATOM 657 O O . ASN A 1 85 ? 14.450 -3.322 -9.820 1.00 75.50 85 ASN A O 1
ATOM 661 N N . TRP A 1 86 ? 15.444 -1.429 -9.099 1.00 73.38 86 TRP A N 1
ATOM 662 C CA . TRP A 1 86 ? 15.487 -0.747 -10.389 1.00 73.38 86 TRP A CA 1
ATOM 663 C C . TRP A 1 86 ? 16.855 -0.902 -11.063 1.00 73.38 86 TRP A C 1
ATOM 665 O O . TRP A 1 86 ? 17.886 -0.909 -10.391 1.00 73.38 86 TRP A O 1
ATOM 675 N N . SER A 1 87 ? 16.871 -0.986 -12.396 1.00 71.75 87 SER A N 1
ATOM 676 C CA . SER A 1 87 ? 18.099 -0.851 -13.186 1.00 71.75 87 SER A CA 1
ATOM 677 C C . SER A 1 87 ? 18.542 0.618 -13.265 1.00 71.75 87 SER A C 1
ATOM 679 O O . SER A 1 87 ? 17.764 1.535 -13.004 1.00 71.75 87 SER A O 1
ATOM 681 N N . THR A 1 88 ? 19.803 0.864 -13.630 1.00 78.00 88 THR A N 1
ATOM 682 C CA . THR A 1 88 ? 20.415 2.210 -13.632 1.00 78.00 88 THR A CA 1
ATOM 683 C C . THR A 1 88 ? 19.771 3.203 -14.603 1.00 78.00 88 THR A C 1
ATOM 685 O O . THR A 1 88 ? 19.967 4.404 -14.462 1.00 78.00 88 THR A O 1
ATOM 688 N N . ASN A 1 89 ? 19.003 2.714 -15.572 1.00 74.44 89 ASN A N 1
ATOM 689 C CA . ASN A 1 89 ? 18.297 3.483 -16.595 1.00 74.44 89 ASN A CA 1
ATOM 690 C C . ASN A 1 89 ? 16.820 3.763 -16.247 1.00 74.44 89 ASN A C 1
ATOM 692 O O . ASN A 1 89 ? 16.026 4.086 -17.132 1.00 74.44 89 ASN A O 1
ATOM 696 N N . VAL A 1 90 ? 16.422 3.613 -14.977 1.00 78.25 90 VAL A N 1
ATOM 697 C CA . VAL A 1 90 ? 15.058 3.915 -14.514 1.00 78.25 90 VAL A CA 1
ATOM 698 C C . VAL A 1 90 ? 15.031 5.210 -13.707 1.00 78.25 90 VAL A C 1
ATOM 700 O O . VAL A 1 90 ? 15.643 5.312 -12.644 1.00 78.25 90 VAL A O 1
ATOM 703 N N . TYR A 1 91 ? 14.242 6.178 -14.169 1.00 81.62 91 TYR A N 1
ATOM 704 C CA . TYR A 1 91 ? 13.870 7.350 -13.381 1.00 81.62 91 TYR A CA 1
ATOM 705 C C . TYR A 1 91 ? 12.682 7.004 -12.486 1.00 81.62 91 TYR A C 1
ATOM 707 O O . TYR A 1 91 ? 11.632 6.589 -12.975 1.00 81.62 91 TYR A O 1
ATOM 715 N N . ASN A 1 92 ? 12.842 7.187 -11.178 1.00 84.31 92 ASN A N 1
ATOM 716 C CA . ASN A 1 92 ? 11.836 6.858 -10.174 1.00 84.31 92 ASN A CA 1
ATOM 717 C C . ASN A 1 92 ? 11.299 8.133 -9.509 1.00 84.31 92 ASN A C 1
ATOM 719 O O . ASN A 1 92 ? 11.988 8.757 -8.703 1.00 84.31 92 ASN A O 1
ATOM 723 N N . LEU A 1 93 ? 10.075 8.522 -9.864 1.00 88.38 93 LEU A N 1
ATOM 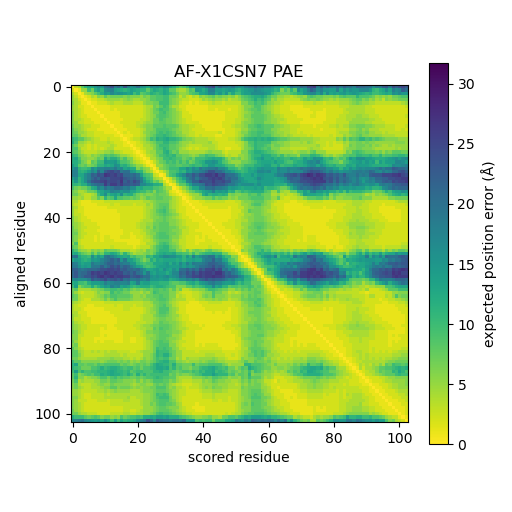724 C CA . LEU A 1 93 ? 9.409 9.745 -9.415 1.00 88.38 93 LEU A CA 1
ATOM 725 C C . LEU A 1 93 ? 8.106 9.404 -8.684 1.00 88.38 93 LEU A C 1
ATOM 727 O O . LEU A 1 93 ? 7.005 9.600 -9.207 1.00 88.38 93 LEU A O 1
ATOM 731 N N . VAL A 1 94 ? 8.240 8.868 -7.471 1.00 89.56 94 VAL A N 1
ATOM 732 C CA . VAL A 1 94 ? 7.113 8.438 -6.633 1.00 89.56 94 VAL A CA 1
ATOM 733 C C . VAL A 1 94 ? 6.805 9.467 -5.549 1.00 89.56 94 VAL A C 1
ATOM 735 O O . VAL A 1 94 ? 7.688 9.905 -4.815 1.00 89.56 94 VAL A O 1
ATOM 738 N N . THR A 1 95 ? 5.527 9.813 -5.408 1.00 93.31 95 THR A N 1
ATOM 739 C CA . THR A 1 95 ? 5.010 10.610 -4.290 1.00 93.31 95 THR A CA 1
ATOM 740 C C . THR A 1 95 ? 4.278 9.704 -3.310 1.00 93.31 95 THR A C 1
ATOM 742 O O . THR A 1 95 ? 3.323 9.032 -3.689 1.00 93.31 95 THR A O 1
ATOM 745 N N . GLN A 1 96 ? 4.683 9.715 -2.040 1.00 93.56 96 GLN A N 1
ATOM 746 C CA . GLN A 1 96 ? 4.027 8.948 -0.976 1.00 93.56 96 GLN A CA 1
ATOM 747 C C . GLN A 1 96 ? 3.513 9.894 0.101 1.00 93.56 96 GLN A C 1
ATOM 749 O O . GLN A 1 96 ? 4.251 10.763 0.568 1.00 93.56 96 GLN A O 1
ATOM 754 N N . ARG A 1 97 ? 2.248 9.741 0.495 1.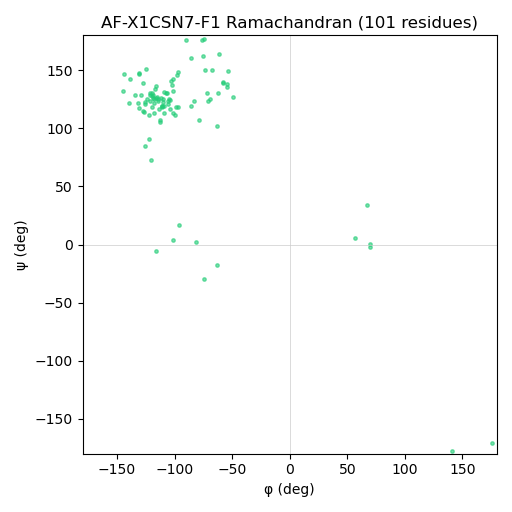00 96.81 97 ARG A N 1
ATOM 755 C CA . ARG A 1 97 ? 1.621 10.554 1.541 1.00 96.81 97 ARG A CA 1
ATOM 756 C C . ARG A 1 97 ? 0.749 9.697 2.442 1.00 96.81 97 ARG A C 1
ATOM 758 O O . ARG A 1 97 ? 0.039 8.811 1.971 1.00 96.81 97 ARG A O 1
ATOM 765 N N . ALA A 1 98 ? 0.765 10.023 3.730 1.00 97.12 98 ALA A N 1
ATOM 766 C CA . ALA A 1 98 ? -0.122 9.433 4.716 1.00 97.12 98 ALA A CA 1
ATOM 767 C C . ALA A 1 98 ? -0.847 10.522 5.516 1.00 97.12 98 ALA A C 1
ATOM 769 O O . ALA A 1 98 ? -0.240 11.523 5.895 1.00 97.12 98 ALA A O 1
ATOM 770 N N . ILE A 1 99 ? -2.133 10.307 5.780 1.00 98.12 99 ILE A N 1
ATOM 771 C CA . ILE A 1 99 ? -2.929 11.056 6.754 1.00 98.12 99 ILE A CA 1
ATOM 772 C C . ILE A 1 99 ? -3.223 10.093 7.899 1.00 98.12 99 ILE A C 1
ATOM 774 O O . ILE A 1 99 ? -3.845 9.053 7.680 1.00 98.12 99 ILE A O 1
ATOM 778 N N . VAL A 1 100 ? -2.758 10.427 9.101 1.00 97.88 100 VAL A N 1
ATOM 779 C CA . VAL A 1 100 ? -2.890 9.586 10.296 1.00 97.88 100 VAL A CA 1
ATOM 780 C C . VAL A 1 100 ? -3.717 10.340 11.331 1.00 97.88 100 VAL A C 1
ATOM 782 O O . VAL A 1 100 ? -3.373 11.463 11.691 1.00 97.88 100 VAL A O 1
ATOM 785 N N . HIS A 1 101 ? -4.827 9.737 11.747 1.00 97.00 101 HIS A N 1
ATOM 786 C CA . HIS A 1 101 ? -5.709 10.231 12.803 1.00 97.00 101 HIS A CA 1
ATOM 787 C C . HIS A 1 101 ? -5.277 9.687 14.183 1.00 97.00 101 HIS A C 1
ATOM 789 O O . HIS A 1 101 ? -4.337 8.898 14.266 1.00 97.00 101 HIS A O 1
ATOM 795 N N . ASP A 1 102 ? -5.946 10.124 15.254 1.00 94.38 102 ASP A N 1
ATOM 796 C CA . ASP A 1 102 ? -5.555 9.866 16.652 1.00 94.38 102 ASP A CA 1
ATOM 797 C C . ASP A 1 102 ? -5.364 8.372 16.984 1.00 94.38 102 ASP A C 1
ATOM 799 O O . ASP A 1 102 ? -6.147 7.524 16.553 1.00 94.38 102 ASP A O 1
ATOM 803 N N . GLY A 1 103 ? -4.318 8.050 17.751 1.00 76.50 103 GLY A N 1
ATOM 804 C CA . GLY A 1 103 ? -3.899 6.674 18.057 1.00 76.50 103 GLY A CA 1
ATOM 805 C C . GLY A 1 103 ? -4.058 6.255 19.507 1.00 76.50 103 GLY A C 1
ATOM 806 O O . GLY A 1 103 ? -4.312 7.133 20.362 1.00 76.50 103 GLY A O 1
#